Protein AF-A0A1W9PL32-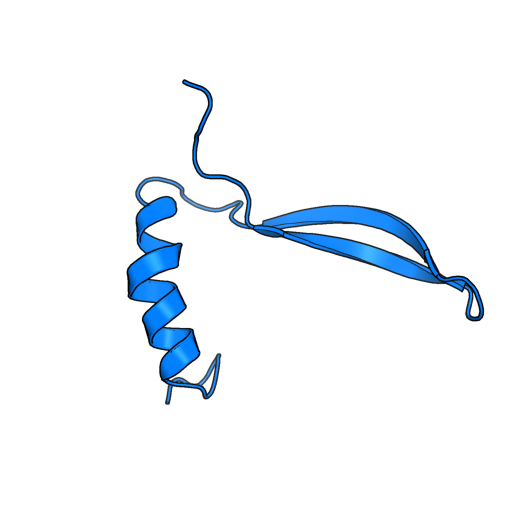F1 (afdb_monomer_lite)

Secondary structure (DSSP, 8-state):
--TTT--HHHHHHIIIIIHHHTTT--S--EEEEEEEEPTTT--EEEEEEEPP-----

Sequence (57 aa):
MNRELNDRKLTNRLVEEIAKKYVGKNGGYVRVLRLGFRRGDAAEMALVQLVESGSEE

Radius of gyration: 15.52 Å; chains: 1; bounding box: 38×22×37 Å

pLDDT: mean 89.31, std 12.9, range [40.16, 97.75]

Foldseek 3Di:
DDPPPPDPVVVCCCPVPVVVLCVPPDDDQKDKAWPFADPPPRHTDIDIDGDGSDPPD

Structure (mmCIF, N/CA/C/O backbone):
data_AF-A0A1W9PL32-F1
#
_entry.id   AF-A0A1W9PL32-F1
#
loop_
_atom_site.group_PDB
_atom_site.id
_atom_site.type_symbol
_atom_site.label_atom_id
_atom_site.label_alt_id
_atom_site.label_comp_id
_atom_site.label_asym_id
_atom_site.label_entity_id
_atom_site.label_seq_id
_atom_site.pdbx_PDB_ins_code
_atom_site.Cartn_x
_atom_site.Cartn_y
_atom_site.Cartn_z
_atom_site.occupancy
_atom_site.B_iso_or_equiv
_atom_site.auth_seq_id
_atom_site.auth_comp_id
_atom_site.auth_asym_id
_atom_site.auth_atom_id
_atom_site.pdbx_PDB_model_num
ATOM 1 N N . MET A 1 1 ? 4.393 -3.403 17.337 1.00 65.06 1 MET A N 1
ATOM 2 C CA . MET A 1 1 ? 4.463 -3.480 15.861 1.00 65.06 1 MET A CA 1
ATOM 3 C C . MET A 1 1 ? 3.569 -4.626 15.437 1.00 65.06 1 MET A C 1
ATOM 5 O O . MET A 1 1 ? 3.539 -5.616 16.157 1.00 65.06 1 MET A O 1
ATOM 9 N N . ASN A 1 2 ? 2.782 -4.473 14.372 1.00 86.75 2 ASN A N 1
ATOM 10 C CA . ASN A 1 2 ? 1.980 -5.579 13.846 1.00 86.75 2 ASN A CA 1
ATOM 11 C C . ASN A 1 2 ? 2.829 -6.437 12.895 1.00 86.75 2 ASN A C 1
ATOM 13 O O . ASN A 1 2 ? 3.811 -5.952 12.341 1.00 86.75 2 ASN A O 1
ATOM 17 N N . ARG A 1 3 ? 2.434 -7.699 12.701 1.00 90.75 3 ARG A N 1
ATOM 18 C CA . ARG A 1 3 ? 3.154 -8.658 11.848 1.00 90.75 3 ARG A CA 1
ATOM 19 C C . ARG A 1 3 ? 3.237 -8.215 10.384 1.00 90.75 3 ARG A C 1
ATOM 21 O O . ARG A 1 3 ? 4.242 -8.468 9.732 1.00 90.75 3 ARG A O 1
ATOM 28 N N . GLU A 1 4 ? 2.185 -7.562 9.895 1.00 93.19 4 GLU A N 1
ATOM 29 C CA . GLU A 1 4 ? 2.030 -7.250 8.471 1.00 93.19 4 GLU A CA 1
ATOM 30 C C . GLU A 1 4 ? 2.869 -6.050 8.023 1.00 93.19 4 GLU A C 1
ATOM 32 O O . GLU A 1 4 ? 3.526 -6.108 6.990 1.00 93.19 4 GLU A O 1
ATOM 37 N N . LEU A 1 5 ? 2.864 -4.955 8.792 1.00 91.62 5 LEU A N 1
ATOM 38 C CA . LEU A 1 5 ? 3.555 -3.722 8.397 1.00 91.62 5 LEU A CA 1
ATOM 39 C C . LEU A 1 5 ? 4.876 -3.528 9.139 1.00 91.62 5 LEU A C 1
ATOM 41 O O . LEU A 1 5 ? 5.718 -2.769 8.675 1.00 91.62 5 LEU A O 1
ATOM 45 N N . ASN A 1 6 ? 5.050 -4.163 10.305 1.00 94.25 6 ASN A N 1
ATOM 46 C CA . ASN A 1 6 ? 6.198 -3.991 11.203 1.00 94.25 6 ASN A CA 1
ATOM 47 C C . ASN A 1 6 ? 6.524 -2.522 11.556 1.00 94.25 6 ASN A C 1
ATOM 49 O O . ASN A 1 6 ? 7.577 -2.227 12.111 1.00 94.25 6 ASN A O 1
ATOM 53 N N . ASP A 1 7 ? 5.587 -1.600 11.324 1.00 94.62 7 ASP A N 1
ATOM 54 C CA . ASP A 1 7 ? 5.740 -0.164 11.547 1.00 94.62 7 ASP A CA 1
ATOM 55 C C . ASP A 1 7 ? 4.486 0.386 12.239 1.00 94.62 7 ASP A C 1
ATOM 57 O O . ASP A 1 7 ? 3.352 0.273 11.758 1.00 94.62 7 ASP A O 1
ATOM 61 N N . ARG A 1 8 ? 4.699 0.996 13.410 1.00 92.62 8 ARG A N 1
ATOM 62 C CA . ARG A 1 8 ? 3.629 1.570 14.232 1.00 92.62 8 ARG A CA 1
ATOM 63 C C . ARG A 1 8 ? 3.008 2.815 13.596 1.00 92.62 8 ARG A C 1
ATOM 65 O O . ARG A 1 8 ? 1.796 2.975 13.678 1.00 92.62 8 ARG A O 1
ATOM 72 N N . LYS A 1 9 ? 3.807 3.677 12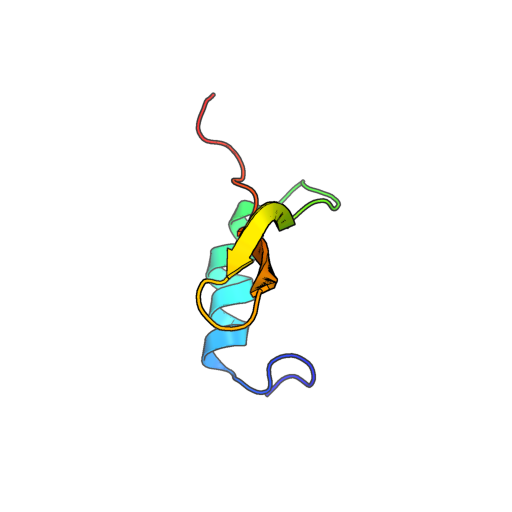.964 1.00 94.56 9 LYS A N 1
ATOM 73 C CA . LYS A 1 9 ? 3.313 4.899 12.314 1.00 94.56 9 LYS A CA 1
ATOM 74 C C . LYS A 1 9 ? 2.432 4.545 11.121 1.00 94.56 9 LYS A C 1
ATOM 76 O O . LYS A 1 9 ? 1.338 5.088 10.998 1.00 94.56 9 LYS A O 1
ATOM 81 N N . LEU A 1 10 ? 2.866 3.591 10.293 1.00 94.25 10 LEU A N 1
ATOM 82 C CA . LEU A 1 10 ? 2.070 3.119 9.154 1.00 94.25 10 LEU A CA 1
ATOM 83 C C . LEU A 1 10 ? 0.775 2.437 9.600 1.00 94.25 10 LEU A C 1
ATOM 85 O O . LEU A 1 10 ? -0.277 2.697 9.022 1.00 94.25 10 LEU A O 1
ATOM 89 N N . THR A 1 11 ? 0.833 1.620 10.655 1.00 94.50 11 THR A N 1
ATOM 90 C CA . THR A 1 11 ? -0.364 0.972 11.213 1.00 94.50 11 THR A CA 1
ATOM 91 C C . THR A 1 11 ? -1.379 2.003 11.703 1.00 94.50 11 THR A C 1
ATOM 93 O O . THR A 1 11 ? -2.557 1.904 11.368 1.00 94.50 11 THR A O 1
ATOM 96 N N . ASN A 1 12 ? -0.926 3.019 12.441 1.00 94.94 12 ASN A N 1
ATOM 97 C CA . ASN A 1 12 ? -1.805 4.083 12.920 1.00 94.94 12 ASN A CA 1
ATOM 98 C C . ASN A 1 12 ? -2.434 4.844 11.753 1.00 94.94 12 ASN A C 1
ATOM 100 O O . ASN A 1 12 ? -3.649 4.987 11.709 1.00 94.94 12 ASN A O 1
ATOM 104 N N . ARG A 1 13 ? -1.638 5.237 10.752 1.00 94.06 13 ARG A N 1
ATOM 105 C CA . ARG A 1 13 ? -2.144 5.924 9.558 1.00 94.06 13 ARG A CA 1
ATOM 106 C C . ARG A 1 13 ? -3.194 5.098 8.807 1.00 94.06 13 ARG A C 1
ATOM 108 O O . ARG A 1 13 ? -4.216 5.631 8.373 1.00 94.06 13 ARG A O 1
ATOM 115 N N . LEU A 1 14 ? -2.963 3.792 8.666 1.00 93.31 14 LEU A N 1
ATOM 116 C CA . LEU A 1 14 ? -3.900 2.889 8.001 1.00 93.31 14 LEU A CA 1
ATOM 117 C C . LEU A 1 14 ? -5.268 2.887 8.698 1.00 93.31 14 LEU A C 1
ATOM 119 O O . LEU A 1 14 ? -6.291 2.938 8.023 1.00 93.31 14 LEU A O 1
ATOM 123 N N . VAL A 1 15 ? -5.293 2.854 10.030 1.00 92.56 15 VAL A N 1
ATOM 124 C CA . VAL A 1 15 ? -6.539 2.770 10.807 1.00 92.56 15 VAL A CA 1
ATOM 125 C C . VAL A 1 15 ? -7.194 4.142 10.993 1.00 92.56 15 VAL A C 1
ATOM 127 O O . VAL A 1 15 ? -8.403 4.286 10.829 1.00 92.56 15 VAL A O 1
ATOM 130 N N . GLU A 1 16 ? -6.412 5.163 11.326 1.00 94.94 16 GLU A N 1
ATOM 131 C CA . GLU A 1 16 ? -6.927 6.477 11.718 1.00 94.94 16 GLU A CA 1
ATOM 132 C C . GLU A 1 16 ? -7.328 7.346 10.525 1.00 94.94 16 GLU A C 1
ATOM 134 O O . GLU A 1 16 ? -8.247 8.158 10.660 1.00 94.94 16 GLU A O 1
ATOM 139 N N . GLU A 1 17 ? -6.676 7.176 9.372 1.00 92.62 17 GLU A N 1
ATOM 140 C CA . GLU A 1 17 ? -6.923 7.980 8.170 1.00 92.62 17 GLU A CA 1
ATOM 141 C C . G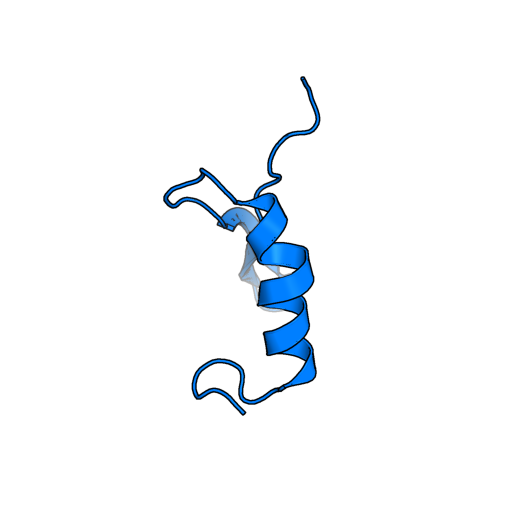LU A 1 17 ? -7.548 7.154 7.048 1.00 92.62 17 GLU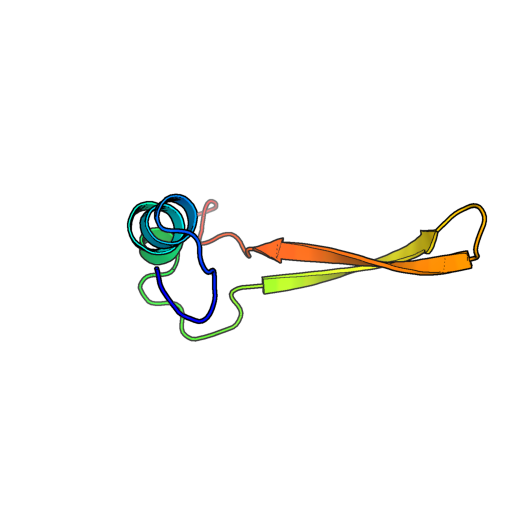 A C 1
ATOM 143 O O . GLU A 1 17 ? -8.594 7.521 6.516 1.00 92.62 17 GLU A O 1
ATOM 148 N N . ILE A 1 18 ? -6.901 6.051 6.656 1.00 92.38 18 ILE A N 1
ATOM 149 C CA . ILE A 1 18 ? -7.270 5.321 5.437 1.00 92.38 18 ILE A CA 1
ATOM 150 C C . ILE A 1 18 ? -8.565 4.534 5.659 1.00 92.38 18 ILE A C 1
ATOM 152 O O . ILE A 1 18 ? -9.491 4.677 4.868 1.00 92.38 18 ILE A O 1
ATOM 156 N N . ALA A 1 19 ? -8.672 3.754 6.739 1.00 91.56 19 ALA A N 1
ATOM 157 C CA . ALA A 1 19 ? -9.818 2.878 6.992 1.00 91.56 19 ALA A CA 1
ATOM 158 C C . ALA A 1 19 ? -11.151 3.637 7.074 1.00 91.56 19 ALA A C 1
ATOM 160 O O . ALA A 1 19 ? -12.159 3.154 6.560 1.00 91.56 19 ALA A O 1
ATOM 161 N N . LYS A 1 20 ? -11.149 4.853 7.640 1.00 92.12 20 LYS A N 1
ATOM 162 C CA . LYS A 1 20 ? -12.343 5.712 7.732 1.00 92.12 2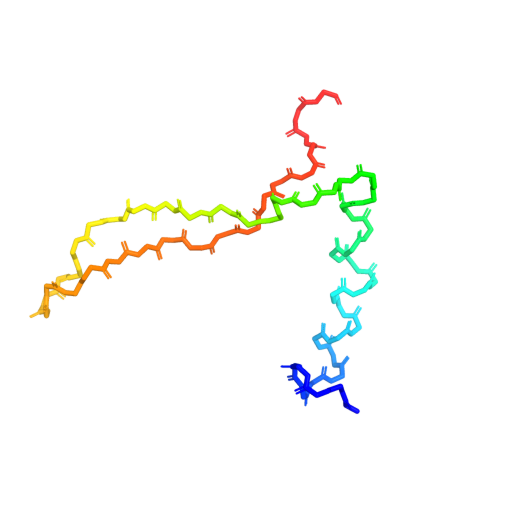0 LYS A CA 1
ATOM 163 C C . LYS A 1 20 ? -12.947 6.040 6.369 1.00 92.12 20 LYS A C 1
ATOM 165 O O . LYS A 1 20 ? -14.162 6.142 6.259 1.00 92.12 20 LYS A O 1
ATOM 170 N N . LYS A 1 21 ? -12.113 6.167 5.334 1.00 90.75 21 LYS A N 1
ATOM 171 C CA . LYS A 1 21 ? -12.575 6.465 3.975 1.00 90.75 21 LYS A CA 1
ATOM 172 C C . LYS A 1 21 ? -13.355 5.293 3.366 1.00 90.75 21 LYS A C 1
ATOM 174 O O . LYS A 1 21 ? -14.244 5.495 2.559 1.00 90.75 21 LYS A O 1
ATOM 179 N N . TYR A 1 22 ? -13.096 4.062 3.801 1.00 91.94 22 TYR A N 1
ATOM 180 C CA . TYR A 1 22 ? -13.701 2.857 3.223 1.00 91.94 22 TYR A CA 1
ATOM 181 C C . TYR A 1 22 ? -14.822 2.245 4.067 1.00 91.94 22 TYR A C 1
ATOM 183 O O . TYR A 1 22 ? -15.217 1.102 3.822 1.00 91.94 22 TYR A O 1
ATOM 191 N N . VAL A 1 23 ? -15.345 2.976 5.055 1.00 89.88 23 VAL A N 1
ATOM 192 C CA . VAL A 1 23 ? -16.467 2.512 5.880 1.00 89.88 23 VAL A CA 1
ATOM 193 C C . VAL A 1 23 ? -17.673 2.242 4.975 1.00 89.88 23 VAL A C 1
ATOM 195 O O . VAL A 1 23 ? -18.115 3.115 4.239 1.00 89.88 23 VAL A O 1
ATOM 198 N N . GLY A 1 24 ? -18.181 1.007 4.994 1.00 87.25 24 GLY A N 1
ATOM 199 C CA . GLY A 1 24 ? -19.297 0.570 4.145 1.00 87.25 24 GLY A CA 1
ATOM 200 C C . GLY A 1 24 ? -18.896 -0.059 2.804 1.00 87.25 24 GLY A C 1
ATOM 201 O O . GLY A 1 24 ? -19.746 -0.651 2.142 1.00 87.25 24 GLY A O 1
ATOM 202 N N . LYS A 1 25 ? -17.614 -0.024 2.413 1.00 88.94 25 LYS A N 1
ATOM 203 C CA . LYS A 1 25 ? -17.115 -0.744 1.231 1.00 88.94 25 LYS A CA 1
ATOM 204 C C . LYS A 1 25 ? -16.592 -2.120 1.639 1.00 88.94 25 LYS A C 1
ATOM 206 O O . LYS A 1 25 ? -15.655 -2.210 2.431 1.00 88.94 25 LYS A O 1
ATOM 211 N N . ASN A 1 26 ? -17.149 -3.187 1.066 1.00 88.12 26 ASN A N 1
ATOM 212 C CA . ASN A 1 26 ? -16.678 -4.557 1.278 1.00 88.12 26 ASN A CA 1
ATOM 213 C C . ASN A 1 26 ? -15.913 -5.062 0.042 1.00 88.12 26 ASN A C 1
ATOM 215 O O . ASN A 1 26 ? -16.511 -5.530 -0.924 1.00 88.12 26 ASN A O 1
ATOM 219 N N . GLY A 1 27 ? -14.585 -4.929 0.068 1.00 91.12 27 GLY A N 1
ATOM 220 C CA . GLY A 1 27 ? -13.694 -5.354 -1.013 1.00 91.12 27 GLY A CA 1
ATOM 221 C C . GLY A 1 27 ? -13.417 -4.292 -2.086 1.00 91.12 27 GLY A C 1
ATOM 222 O O . GLY A 1 27 ? -13.998 -3.207 -2.109 1.00 91.12 27 GLY A O 1
ATOM 223 N N . GLY A 1 28 ? -12.468 -4.593 -2.980 1.00 92.62 28 GLY A N 1
ATOM 224 C CA . GLY A 1 28 ? -12.100 -3.700 -4.087 1.00 92.62 28 GLY A CA 1
ATOM 225 C C . GLY A 1 28 ? -11.434 -2.388 -3.651 1.00 92.62 28 GLY A C 1
ATOM 226 O O . GLY A 1 28 ? -11.710 -1.339 -4.227 1.00 92.62 28 GLY A O 1
ATOM 227 N N . TYR A 1 29 ? -10.587 -2.426 -2.618 1.00 94.00 29 TYR A N 1
ATOM 228 C CA . TYR A 1 29 ? -9.878 -1.249 -2.085 1.00 94.00 29 TYR A CA 1
ATOM 229 C C . TYR A 1 29 ? -8.722 -0.770 -2.970 1.00 94.00 29 TYR A C 1
ATOM 231 O O . TYR A 1 29 ? -8.243 0.349 -2.809 1.00 94.00 29 TYR A O 1
ATOM 239 N N . VAL A 1 30 ? -8.263 -1.621 -3.890 1.00 94.25 30 VAL A N 1
ATOM 240 C CA . VAL A 1 30 ? -7.104 -1.382 -4.751 1.00 94.25 30 VAL A CA 1
ATOM 241 C C . VAL A 1 30 ? -7.501 -1.591 -6.209 1.00 94.25 30 VAL A C 1
ATOM 243 O O . VAL A 1 30 ? -8.221 -2.534 -6.535 1.00 94.25 30 VAL A O 1
ATOM 246 N N . ARG A 1 31 ? -7.001 -0.723 -7.089 1.00 94.19 31 ARG A N 1
ATOM 247 C CA . ARG A 1 31 ? -7.051 -0.865 -8.545 1.00 94.19 31 ARG A CA 1
ATOM 248 C C . ARG A 1 31 ? -5.635 -1.041 -9.081 1.00 94.19 31 ARG A C 1
ATOM 250 O O . ARG A 1 31 ? -4.700 -0.403 -8.600 1.00 94.19 31 ARG A O 1
ATOM 257 N N . VAL A 1 32 ? -5.512 -1.873 -10.110 1.00 96.19 32 VAL A N 1
ATOM 258 C CA . VAL A 1 32 ? -4.268 -2.093 -10.852 1.00 96.19 32 VAL A CA 1
ATOM 259 C C . VAL A 1 32 ? -4.462 -1.615 -12.290 1.00 96.19 32 VAL A C 1
ATOM 261 O O . VAL A 1 32 ? -5.398 -2.049 -12.959 1.00 96.19 32 VAL A O 1
ATOM 264 N N . LEU A 1 33 ? -3.594 -0.720 -12.761 1.00 95.50 33 LEU A N 1
ATOM 265 C CA . LEU A 1 33 ? -3.568 -0.225 -14.141 1.00 95.50 33 LEU A CA 1
ATOM 266 C C . LEU A 1 33 ? -2.287 -0.702 -14.825 1.00 95.50 33 LEU A C 1
ATOM 268 O O . LEU A 1 33 ? -1.195 -0.453 -14.321 1.00 95.50 33 LEU A O 1
ATOM 272 N N . ARG A 1 34 ? -2.398 -1.377 -15.971 1.00 95.94 34 ARG A N 1
ATOM 273 C CA . ARG A 1 34 ? -1.226 -1.802 -16.753 1.00 95.94 34 ARG A CA 1
ATOM 274 C C . ARG A 1 34 ? -0.615 -0.597 -17.463 1.00 95.94 34 ARG A C 1
ATOM 276 O O . ARG A 1 34 ? -1.328 0.128 -18.149 1.00 95.94 34 ARG A O 1
ATOM 283 N N . LEU A 1 35 ? 0.692 -0.403 -17.302 1.00 95.31 35 LEU A N 1
ATOM 284 C CA . LEU A 1 35 ? 1.427 0.736 -17.865 1.00 95.31 35 LEU A CA 1
ATOM 285 C C . LEU A 1 35 ? 2.296 0.363 -19.077 1.00 95.31 35 LEU A C 1
ATOM 287 O O . LEU A 1 35 ? 2.880 1.243 -19.703 1.00 95.31 35 LEU A O 1
ATOM 291 N N . GLY A 1 36 ? 2.386 -0.925 -19.416 1.00 95.06 36 GLY A N 1
ATOM 292 C CA . GLY A 1 36 ? 3.278 -1.422 -20.464 1.00 95.06 36 GLY A CA 1
ATOM 293 C C . GLY A 1 36 ? 4.670 -1.737 -19.920 1.00 95.06 36 GLY A C 1
ATOM 294 O O . GLY A 1 36 ? 4.809 -2.119 -18.761 1.00 95.06 36 GLY A O 1
ATOM 295 N N . PHE A 1 37 ? 5.700 -1.611 -20.754 1.00 97.50 37 PHE A N 1
ATOM 296 C CA . PHE A 1 37 ? 7.049 -2.070 -20.419 1.00 97.50 37 PHE A CA 1
ATOM 297 C C . PHE A 1 37 ? 7.969 -0.929 -19.970 1.00 97.50 37 PHE A C 1
ATOM 299 O O . PHE A 1 37 ? 7.999 0.145 -20.575 1.00 97.50 37 PHE A O 1
ATOM 306 N N . ARG A 1 38 ? 8.760 -1.169 -18.920 1.00 97.50 38 ARG A N 1
ATOM 307 C CA . ARG A 1 38 ? 9.782 -0.243 -18.430 1.00 97.50 38 ARG A CA 1
ATOM 308 C C . ARG A 1 38 ? 10.908 -0.109 -19.451 1.00 97.50 38 ARG A C 1
ATOM 310 O O . ARG A 1 38 ? 11.418 -1.087 -19.997 1.00 97.50 38 ARG A O 1
ATOM 317 N N . ARG A 1 39 ? 11.322 1.133 -19.702 1.00 96.38 39 ARG A N 1
ATOM 318 C CA . ARG A 1 39 ? 12.432 1.429 -20.609 1.00 96.38 39 ARG A CA 1
ATOM 319 C C . ARG A 1 39 ? 13.754 0.961 -19.990 1.00 96.38 39 ARG A C 1
ATOM 321 O O . ARG A 1 39 ? 14.099 1.390 -18.896 1.00 96.38 39 ARG A O 1
ATOM 328 N N . GLY A 1 40 ? 14.504 0.146 -20.729 1.00 96.56 40 GLY A N 1
ATOM 329 C CA . GLY A 1 40 ? 15.832 -0.351 -20.351 1.00 96.56 40 GLY A CA 1
ATOM 330 C C . GLY A 1 40 ? 15.869 -1.868 -20.194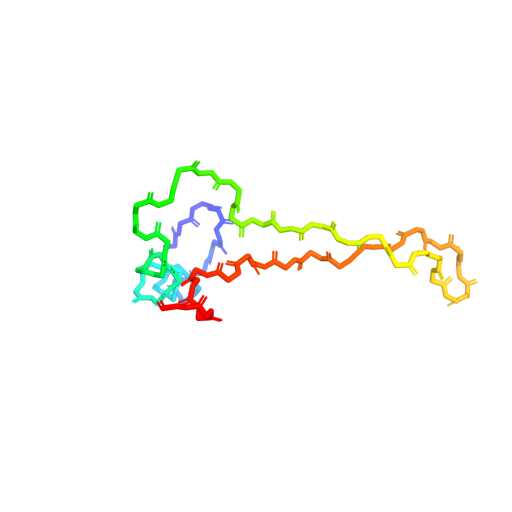 1.00 96.56 40 GLY A C 1
ATOM 331 O O . GLY A 1 40 ? 16.708 -2.513 -20.810 1.00 96.56 40 GLY A O 1
ATOM 332 N N . ASP A 1 41 ? 14.928 -2.432 -19.439 1.00 97.25 41 ASP A N 1
ATOM 333 C CA . ASP A 1 41 ? 14.858 -3.868 -19.140 1.00 97.25 41 ASP A CA 1
ATOM 334 C C . ASP A 1 41 ? 13.590 -4.553 -19.666 1.00 97.25 41 ASP A C 1
ATOM 336 O O . ASP A 1 41 ? 13.432 -5.757 -19.491 1.00 97.25 41 ASP A O 1
ATOM 340 N N . ALA A 1 42 ? 12.693 -3.798 -20.309 1.00 95.69 42 ALA A N 1
ATOM 341 C CA . ALA A 1 42 ? 11.424 -4.291 -20.837 1.00 95.69 42 ALA A CA 1
ATOM 342 C C . ALA A 1 42 ? 10.578 -5.044 -19.789 1.00 95.69 42 ALA A C 1
ATOM 344 O O . ALA A 1 42 ? 9.822 -5.949 -20.134 1.00 95.69 42 ALA A O 1
ATOM 345 N N . ALA A 1 43 ? 10.683 -4.673 -18.507 1.00 97.62 43 ALA A N 1
ATOM 346 C CA . ALA A 1 43 ? 9.867 -5.266 -17.451 1.00 97.62 43 ALA A CA 1
ATOM 347 C C . ALA A 1 43 ? 8.409 -4.792 -17.560 1.00 97.62 43 ALA A C 1
ATOM 349 O O . ALA A 1 43 ? 8.167 -3.598 -17.725 1.00 97.62 43 ALA A O 1
ATOM 350 N N . GLU A 1 44 ? 7.430 -5.693 -17.452 1.00 97.38 44 GLU A N 1
ATOM 351 C CA . GLU A 1 44 ? 6.011 -5.311 -17.424 1.00 97.38 44 GLU A CA 1
ATOM 352 C C . GLU A 1 44 ? 5.695 -4.537 -16.133 1.00 97.38 44 GLU A C 1
ATOM 354 O O . GLU A 1 44 ? 6.003 -4.981 -15.027 1.00 97.38 44 GLU A O 1
ATOM 359 N N . MET A 1 45 ? 5.085 -3.363 -16.276 1.00 97.75 45 MET A N 1
ATOM 360 C CA . MET A 1 45 ? 4.790 -2.441 -15.185 1.00 97.75 45 MET A CA 1
ATOM 361 C C . MET A 1 45 ? 3.287 -2.287 -14.980 1.00 97.75 45 MET A C 1
ATOM 363 O O . MET A 1 45 ? 2.494 -2.235 -15.927 1.00 97.75 45 MET A O 1
ATOM 367 N N . ALA A 1 46 ? 2.904 -2.099 -13.720 1.00 97.38 46 ALA A N 1
ATOM 368 C CA . ALA A 1 46 ? 1.554 -1.720 -13.345 1.00 97.38 46 ALA A CA 1
ATOM 369 C C . ALA A 1 46 ? 1.563 -0.652 -12.245 1.00 97.38 46 ALA A C 1
ATOM 371 O O . ALA A 1 46 ? 2.415 -0.664 -11.357 1.00 97.38 46 ALA A O 1
ATOM 372 N N . LEU A 1 47 ? 0.592 0.258 -12.298 1.00 96.06 47 LEU A N 1
ATOM 373 C CA . LEU A 1 47 ? 0.289 1.194 -11.225 1.00 96.06 47 LEU A CA 1
ATOM 374 C C . LEU A 1 47 ? -0.727 0.553 -10.284 1.00 96.06 47 LEU A C 1
ATOM 376 O O . LEU A 1 47 ? -1.843 0.232 -10.695 1.00 96.06 47 LEU A O 1
ATOM 380 N N . VAL A 1 48 ? -0.342 0.388 -9.023 1.00 95.81 48 VAL A N 1
ATOM 381 C CA . VAL A 1 48 ? -1.222 -0.086 -7.955 1.00 95.81 48 VAL A CA 1
ATOM 382 C C . VAL A 1 48 ? -1.634 1.119 -7.124 1.00 95.81 48 VAL A C 1
ATOM 384 O O . VAL A 1 48 ? -0.782 1.798 -6.555 1.00 95.81 48 VAL A O 1
ATOM 387 N N . GLN A 1 49 ? -2.933 1.393 -7.061 1.00 94.44 49 GLN A N 1
ATOM 388 C CA . GLN A 1 49 ? -3.466 2.547 -6.342 1.00 94.44 49 GLN A CA 1
ATOM 389 C C . GLN A 1 49 ? -4.666 2.170 -5.484 1.00 94.44 49 GLN A C 1
ATOM 391 O O . GLN A 1 49 ? -5.446 1.281 -5.828 1.00 94.44 49 GLN A O 1
ATOM 396 N N . LEU A 1 50 ? -4.828 2.885 -4.375 1.00 93.31 50 LEU A N 1
ATOM 397 C CA . LEU A 1 50 ? -6.051 2.846 -3.587 1.00 93.31 50 LEU A CA 1
ATOM 398 C C . LEU A 1 50 ? -7.214 3.444 -4.397 1.00 93.31 50 LEU A C 1
ATOM 400 O O . LEU A 1 50 ? -7.034 4.411 -5.138 1.00 93.31 50 LEU A O 1
ATOM 404 N N . VAL A 1 51 ? -8.393 2.838 -4.291 1.00 90.88 51 VAL A N 1
ATOM 405 C CA . VAL A 1 51 ? -9.605 3.289 -4.991 1.00 90.88 51 VAL A CA 1
ATOM 406 C C . VAL A 1 51 ? -10.231 4.441 -4.218 1.00 90.88 51 VAL A C 1
ATOM 408 O O . VAL A 1 51 ? -10.476 4.303 -3.030 1.00 90.88 51 VAL A O 1
ATOM 411 N N . GLU A 1 52 ? -10.546 5.563 -4.858 1.00 79.44 52 GLU A N 1
ATOM 412 C CA . GLU A 1 52 ? -11.248 6.637 -4.151 1.00 79.44 52 GLU A CA 1
ATOM 413 C C . GLU A 1 52 ? -12.606 6.177 -3.614 1.00 79.44 52 GLU A C 1
ATOM 415 O O . GLU A 1 52 ? -13.363 5.436 -4.244 1.00 79.44 52 GLU A O 1
ATOM 420 N N . SER A 1 53 ? -12.895 6.619 -2.400 1.00 64.88 53 SER A N 1
ATOM 421 C CA . SER A 1 53 ? -14.156 6.418 -1.699 1.00 64.88 53 SER A CA 1
ATOM 422 C C . SER A 1 53 ? -14.965 7.709 -1.819 1.00 64.88 53 SER A C 1
ATOM 424 O O . SER A 1 53 ? -15.109 8.441 -0.855 1.00 64.88 53 SER A O 1
ATOM 426 N N . GLY A 1 54 ? -15.415 8.019 -3.037 1.00 54.69 54 GLY A N 1
ATOM 427 C CA . GLY A 1 54 ? -16.430 9.046 -3.309 1.00 54.69 54 GLY A CA 1
ATOM 428 C C . GLY A 1 54 ? -16.053 10.507 -3.018 1.00 54.69 54 GLY A C 1
ATOM 429 O O . GLY A 1 54 ? -16.344 11.034 -1.951 1.00 54.69 54 GLY A O 1
ATOM 430 N N . SER A 1 55 ? -15.512 11.182 -4.029 1.00 48.41 55 SER A N 1
ATOM 431 C CA . SER A 1 55 ? -15.967 12.510 -4.471 1.00 48.41 55 SER A CA 1
ATOM 432 C C . SER A 1 55 ? -15.939 12.417 -5.998 1.00 48.41 55 SER A C 1
ATOM 434 O O . SER A 1 55 ? -14.860 12.391 -6.572 1.00 48.41 55 SER A O 1
ATOM 436 N N . GLU A 1 56 ? -17.026 12.055 -6.667 1.00 49.84 56 GLU A N 1
ATOM 437 C CA . GLU A 1 56 ? -18.132 12.957 -6.995 1.00 49.84 56 GLU A CA 1
ATOM 438 C C . GLU A 1 56 ? -19.496 12.275 -6.794 1.00 49.84 56 GLU A C 1
ATOM 440 O O . GLU A 1 56 ? -19.864 11.397 -7.569 1.00 49.84 56 GLU A O 1
ATOM 445 N N . GLU A 1 57 ? -20.183 12.654 -5.711 1.00 40.16 57 GLU A N 1
ATOM 446 C CA . GLU A 1 57 ? -21.621 12.983 -5.574 1.00 40.16 57 GLU A CA 1
ATOM 447 C C . GLU A 1 57 ? -21.926 13.301 -4.101 1.00 40.16 57 GLU A C 1
ATOM 449 O O . GLU A 1 57 ? -21.547 12.496 -3.218 1.00 40.16 57 GLU A O 1
#